Protein AF-A0A2V5P5F1-F1 (afdb_monomer)

Foldseek 3Di:
DQPPDDVVVPDDHCPDQVNVQPPPDAAQDWTADPVGIDGRPDDDDDDDDDPDPDPPPPDDPPDD

pLDDT: mean 83.03, std 14.82, range [51.59, 97.88]

Sequence (64 aa):
GAWDGDPDRHIISYQTAIGQALLGHKAGEVVALPNGEFEIVSIEPAPVDKPAPEPVSEAEPASV

Secondary structure (DSSP, 8-state):
-TT--BTTTTB--TTSHHHHHHTT--TT-EEEETTEEEE-----PPPP-PPP------------

Mean predicted aligned error: 9.83 Å

Structure (mmCIF, N/CA/C/O backbone):
data_AF-A0A2V5P5F1-F1
#
_entry.id   AF-A0A2V5P5F1-F1
#
loop_
_atom_site.group_PDB
_atom_site.id
_atom_site.type_symbol
_atom_site.label_atom_id
_atom_site.label_alt_id
_atom_site.label_comp_id
_atom_site.label_asym_id
_atom_site.label_entity_id
_atom_site.label_seq_id
_atom_site.pdbx_PDB_ins_code
_atom_site.Cartn_x
_atom_site.Cartn_y
_atom_site.Cartn_z
_atom_site.occupancy
_atom_site.B_iso_or_equiv
_atom_site.auth_seq_id
_atom_site.auth_comp_id
_atom_site.auth_asym_id
_atom_site.auth_atom_id
_atom_site.pdbx_PDB_model_num
ATOM 1 N N . GLY A 1 1 ? 12.847 -0.490 -1.725 1.00 69.50 1 GLY A N 1
ATOM 2 C CA . GLY A 1 1 ? 13.868 0.575 -1.847 1.00 69.50 1 GLY A CA 1
ATOM 3 C C . GLY A 1 1 ? 13.395 1.663 -2.791 1.00 69.50 1 GLY A C 1
ATOM 4 O O . GLY A 1 1 ? 12.293 1.560 -3.315 1.00 69.50 1 GLY A O 1
ATOM 5 N N . ALA A 1 2 ? 14.170 2.741 -2.950 1.00 74.06 2 ALA A N 1
ATOM 6 C CA . ALA A 1 2 ? 13.742 3.927 -3.711 1.00 74.06 2 ALA A CA 1
ATOM 7 C C . ALA A 1 2 ? 13.522 3.614 -5.203 1.00 74.06 2 ALA A C 1
ATOM 9 O O . ALA A 1 2 ? 12.656 4.215 -5.835 1.00 74.06 2 ALA A O 1
ATOM 10 N N . TRP A 1 3 ? 14.247 2.614 -5.712 1.00 72.62 3 TRP A N 1
ATOM 11 C CA . TRP A 1 3 ? 14.272 2.200 -7.115 1.00 72.62 3 TRP A CA 1
ATOM 12 C C . TRP A 1 3 ? 13.668 0.814 -7.364 1.00 72.62 3 TRP A C 1
ATOM 14 O O . TRP A 1 3 ? 13.638 0.369 -8.502 1.00 72.62 3 TRP A O 1
ATOM 24 N N . ASP A 1 4 ? 13.137 0.154 -6.331 1.00 74.88 4 ASP A N 1
ATOM 25 C CA . ASP A 1 4 ? 12.656 -1.236 -6.428 1.00 74.88 4 ASP A CA 1
ATOM 26 C C . ASP A 1 4 ? 11.215 -1.325 -6.962 1.00 74.88 4 ASP A C 1
ATOM 28 O O . ASP A 1 4 ? 10.482 -2.246 -6.628 1.00 74.88 4 ASP A O 1
ATOM 32 N N . GLY A 1 5 ? 10.755 -0.330 -7.723 1.00 81.38 5 GLY A N 1
ATOM 33 C CA . GLY A 1 5 ? 9.433 -0.386 -8.344 1.00 81.38 5 GLY A CA 1
ATOM 34 C C . GLY A 1 5 ? 9.441 -1.373 -9.508 1.00 81.38 5 GLY A C 1
ATOM 35 O O . GLY A 1 5 ? 10.195 -1.179 -10.456 1.00 81.38 5 GLY A O 1
ATOM 36 N N . ASP A 1 6 ? 8.585 -2.389 -9.455 1.00 87.44 6 ASP A N 1
ATOM 37 C CA . ASP A 1 6 ? 8.464 -3.411 -10.495 1.00 87.44 6 ASP A CA 1
ATOM 38 C C . ASP A 1 6 ? 6.979 -3.793 -10.663 1.00 87.44 6 ASP A C 1
ATOM 40 O O . ASP A 1 6 ? 6.416 -4.472 -9.797 1.00 87.44 6 ASP A O 1
ATOM 44 N N . PRO A 1 7 ? 6.304 -3.336 -11.735 1.00 86.69 7 PRO A N 1
ATOM 45 C CA . PRO A 1 7 ? 4.882 -3.597 -11.938 1.00 86.69 7 PRO A CA 1
ATOM 46 C C . PRO A 1 7 ? 4.584 -5.070 -12.241 1.00 86.69 7 PRO A C 1
ATOM 48 O O . PRO A 1 7 ? 3.524 -5.552 -11.834 1.00 86.69 7 PRO A O 1
ATOM 51 N N . ASP A 1 8 ? 5.508 -5.783 -12.892 1.00 88.31 8 ASP A N 1
ATOM 52 C CA . ASP A 1 8 ? 5.358 -7.199 -13.243 1.00 8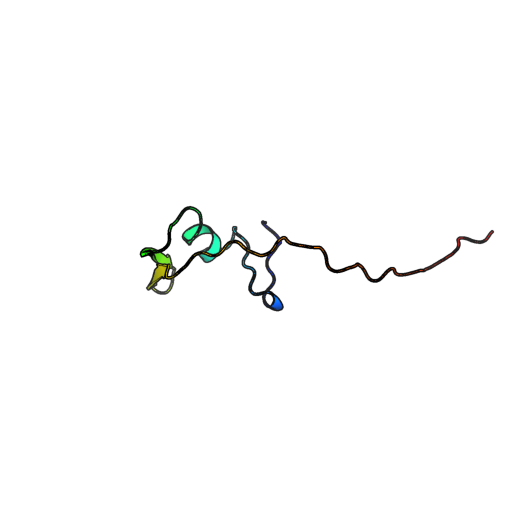8.31 8 ASP A CA 1
ATOM 53 C C . ASP A 1 8 ? 5.431 -8.085 -11.992 1.00 88.31 8 ASP A C 1
ATOM 55 O O . ASP A 1 8 ? 4.776 -9.123 -11.906 1.00 88.31 8 ASP A O 1
ATOM 59 N N . ARG A 1 9 ? 6.188 -7.642 -10.981 1.00 85.31 9 ARG A N 1
ATOM 60 C CA . ARG A 1 9 ? 6.301 -8.295 -9.667 1.00 85.31 9 ARG A CA 1
ATOM 61 C C . ARG A 1 9 ? 5.369 -7.704 -8.604 1.00 85.31 9 ARG A C 1
ATOM 63 O O . ARG A 1 9 ? 5.428 -8.132 -7.452 1.00 85.31 9 ARG A O 1
ATOM 70 N N . HIS A 1 10 ? 4.529 -6.732 -8.967 1.00 88.69 10 HIS A N 1
ATOM 71 C CA . HIS A 1 10 ? 3.648 -5.989 -8.056 1.00 88.69 10 HIS A CA 1
ATOM 72 C C . HIS A 1 10 ? 4.383 -5.307 -6.885 1.00 88.69 10 HIS A C 1
ATOM 74 O O . HIS A 1 10 ? 3.858 -5.213 -5.774 1.00 88.69 10 HIS A O 1
ATOM 80 N N . ILE A 1 11 ? 5.599 -4.811 -7.127 1.00 89.81 11 ILE A N 1
ATOM 81 C CA . ILE A 1 11 ? 6.417 -4.112 -6.134 1.00 89.81 11 IL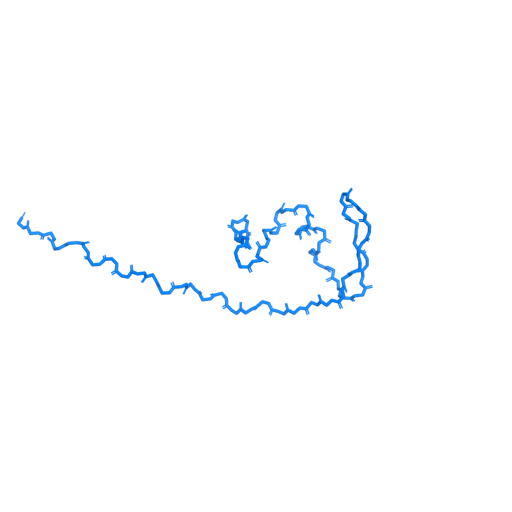E A CA 1
ATOM 82 C C . ILE A 1 11 ? 6.284 -2.606 -6.336 1.00 89.81 11 ILE A C 1
ATOM 84 O O . ILE A 1 11 ? 6.495 -2.070 -7.425 1.00 89.81 11 ILE A O 1
ATOM 88 N N . ILE A 1 12 ? 5.963 -1.904 -5.253 1.00 90.19 12 ILE A N 1
ATOM 89 C CA . ILE A 1 12 ? 5.836 -0.451 -5.238 1.00 90.19 12 ILE A CA 1
ATOM 90 C C . ILE A 1 12 ? 7.007 0.146 -4.451 1.00 90.19 12 ILE A C 1
ATOM 92 O O . ILE A 1 12 ? 7.310 -0.284 -3.338 1.00 90.19 12 ILE A O 1
ATOM 96 N N . SER A 1 13 ? 7.649 1.181 -5.001 1.00 89.94 13 SER A N 1
ATOM 97 C CA . SER A 1 13 ? 8.683 1.928 -4.275 1.00 89.94 13 SER A CA 1
ATOM 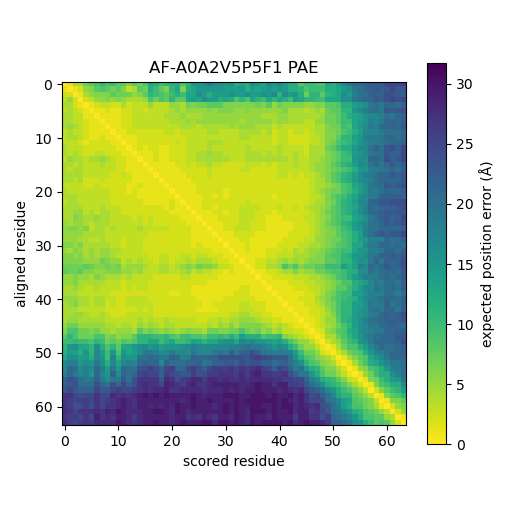98 C C . SER A 1 13 ? 8.089 2.638 -3.057 1.00 89.94 13 SER A C 1
ATOM 100 O O . SER A 1 13 ? 7.029 3.271 -3.133 1.00 89.94 13 SER A O 1
ATOM 102 N N . TYR A 1 14 ? 8.819 2.607 -1.939 1.00 89.75 14 TYR A N 1
ATOM 103 C CA . TYR A 1 14 ? 8.399 3.273 -0.705 1.00 89.75 14 TYR A CA 1
ATOM 104 C C . TYR A 1 14 ? 8.262 4.793 -0.877 1.00 89.75 14 TYR A C 1
ATOM 106 O O . TYR A 1 14 ? 7.565 5.419 -0.091 1.00 89.75 14 TYR A O 1
ATOM 114 N N . GLN A 1 15 ? 8.912 5.393 -1.882 1.00 89.94 15 GLN A N 1
ATOM 115 C CA . GLN A 1 15 ? 8.843 6.835 -2.149 1.00 89.94 15 GLN A CA 1
ATOM 116 C C . GLN A 1 15 ? 7.545 7.270 -2.845 1.00 89.94 15 GLN A C 1
ATOM 118 O O . GLN A 1 15 ? 7.268 8.464 -2.930 1.00 89.94 15 GLN A O 1
ATOM 123 N N . THR A 1 16 ? 6.747 6.330 -3.356 1.00 91.00 16 THR A N 1
ATOM 124 C CA . THR A 1 16 ? 5.442 6.654 -3.952 1.00 91.00 16 THR A CA 1
ATOM 125 C C . THR A 1 16 ? 4.449 7.119 -2.884 1.00 91.00 16 THR A C 1
ATOM 127 O O . THR A 1 16 ? 4.579 6.765 -1.714 1.00 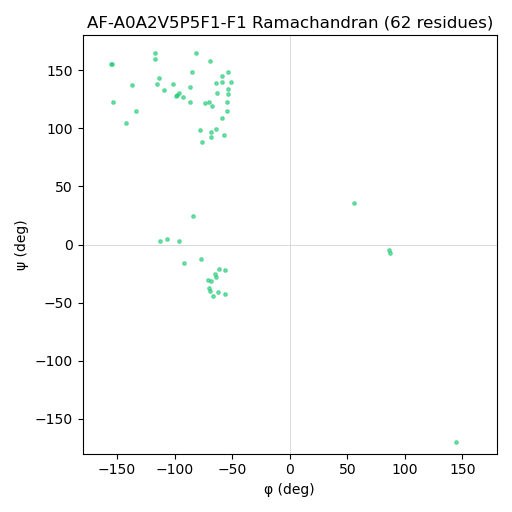91.00 16 THR A O 1
ATOM 130 N N . ALA A 1 17 ? 3.413 7.867 -3.282 1.00 90.94 17 ALA A N 1
ATOM 131 C CA . ALA A 1 17 ? 2.376 8.328 -2.351 1.00 90.94 17 ALA A CA 1
ATOM 132 C C . ALA A 1 17 ? 1.703 7.163 -1.605 1.00 90.94 17 ALA A C 1
ATOM 134 O O . ALA A 1 17 ? 1.525 7.229 -0.393 1.00 90.94 17 ALA A O 1
ATOM 135 N N . ILE A 1 18 ? 1.397 6.071 -2.313 1.00 92.69 18 ILE A N 1
ATOM 136 C CA . ILE A 1 18 ? 0.831 4.864 -1.702 1.00 92.69 18 ILE A CA 1
ATOM 137 C C . ILE A 1 18 ? 1.850 4.143 -0.806 1.00 92.69 18 ILE A C 1
ATOM 139 O O . ILE A 1 18 ? 1.499 3.716 0.288 1.0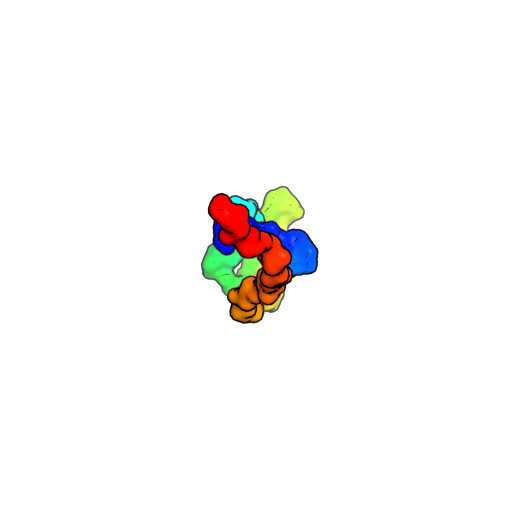0 92.69 18 ILE A O 1
ATOM 143 N N . GLY A 1 19 ? 3.122 4.067 -1.214 1.00 92.69 19 GLY A N 1
ATOM 144 C CA . GLY A 1 19 ? 4.188 3.465 -0.410 1.00 92.69 19 GLY A CA 1
ATOM 145 C C . GLY A 1 19 ? 4.425 4.208 0.906 1.00 92.69 19 GLY A C 1
ATOM 146 O O . GLY A 1 19 ? 4.579 3.574 1.945 1.00 92.69 19 GLY A O 1
ATOM 147 N N . GLN A 1 20 ? 4.395 5.543 0.878 1.00 93.88 20 GLN A N 1
ATOM 148 C CA . GLN A 1 20 ? 4.459 6.376 2.080 1.00 93.88 20 GLN A CA 1
ATOM 149 C C . GLN A 1 20 ? 3.215 6.209 2.957 1.00 93.88 20 GLN A C 1
ATOM 151 O O . GLN A 1 20 ? 3.352 6.060 4.165 1.00 93.88 20 GLN A O 1
ATOM 156 N N . ALA A 1 21 ? 2.019 6.195 2.360 1.00 94.12 21 ALA A N 1
ATOM 157 C CA . ALA A 1 21 ? 0.759 6.070 3.094 1.00 94.12 21 ALA A CA 1
ATOM 158 C C . ALA A 1 21 ? 0.595 4.720 3.810 1.00 94.12 21 ALA A C 1
ATOM 160 O O . ALA A 1 21 ? -0.135 4.641 4.787 1.00 94.12 21 ALA A O 1
ATOM 161 N N . LEU A 1 22 ? 1.259 3.661 3.339 1.00 94.56 22 LEU A N 1
ATOM 162 C CA . LEU A 1 22 ? 1.217 2.333 3.963 1.00 94.56 22 LEU A CA 1
ATOM 163 C C . LEU A 1 22 ? 2.346 2.103 4.983 1.00 94.56 22 LEU A C 1
ATOM 165 O O . LEU A 1 22 ? 2.286 1.158 5.771 1.00 94.56 22 LEU A O 1
ATOM 169 N N . LEU A 1 23 ? 3.397 2.929 4.979 1.00 93.75 23 LEU A N 1
ATOM 170 C CA . LEU A 1 23 ? 4.589 2.691 5.787 1.00 93.75 23 LEU A CA 1
ATOM 171 C C . LEU A 1 23 ? 4.303 2.882 7.285 1.00 93.75 23 LEU A C 1
ATOM 173 O O . LEU A 1 23 ? 3.926 3.961 7.727 1.00 93.75 23 LEU A O 1
ATOM 177 N N . GLY A 1 24 ? 4.554 1.840 8.080 1.00 93.75 24 GLY A N 1
ATOM 178 C CA . GLY A 1 24 ? 4.391 1.871 9.540 1.00 93.75 24 GLY A CA 1
ATOM 179 C C . GLY A 1 24 ? 2.981 1.546 10.044 1.00 93.75 24 GLY A C 1
ATOM 180 O O . GLY A 1 24 ? 2.803 1.407 11.254 1.00 93.75 24 GLY A O 1
ATOM 181 N N . HIS A 1 25 ? 2.016 1.363 9.141 1.00 96.81 25 HIS A N 1
ATOM 182 C CA . HIS A 1 25 ? 0.649 0.970 9.470 1.00 96.81 25 HIS A CA 1
ATOM 183 C C . HIS A 1 25 ? 0.498 -0.541 9.697 1.00 96.81 25 HIS A C 1
ATOM 185 O O . HIS A 1 25 ? 1.374 -1.344 9.357 1.00 96.81 25 HIS A O 1
ATOM 191 N N . LYS A 1 26 ? -0.625 -0.931 10.305 1.00 96.88 26 LYS A N 1
ATOM 192 C CA . LYS A 1 26 ? -0.970 -2.326 10.627 1.00 96.88 26 LYS A CA 1
ATOM 193 C C . LYS A 1 26 ? -2.223 -2.779 9.879 1.00 96.88 26 LYS A C 1
ATOM 195 O O . LYS A 1 26 ? -3.035 -1.964 9.455 1.00 96.88 26 LYS A O 1
ATOM 200 N N . ALA A 1 27 ? -2.399 -4.095 9.755 1.00 97.19 27 ALA A N 1
ATOM 201 C CA . ALA A 1 27 ? -3.655 -4.656 9.265 1.00 97.19 27 ALA A CA 1
ATOM 202 C C . ALA A 1 27 ? -4.833 -4.233 10.170 1.00 97.19 27 ALA A C 1
ATOM 204 O O . ALA A 1 27 ? -4.692 -4.197 11.394 1.00 97.19 27 ALA A O 1
ATOM 205 N N . GLY A 1 28 ? -5.970 -3.910 9.556 1.00 97.44 28 GLY A N 1
ATOM 206 C CA . GLY A 1 28 ? -7.170 -3.345 10.179 1.00 97.44 28 GLY A CA 1
ATOM 207 C C . GLY A 1 28 ? -7.177 -1.815 10.291 1.00 97.44 28 GLY A C 1
ATOM 208 O O . GLY A 1 28 ? -8.194 -1.243 10.677 1.00 97.44 28 GLY A O 1
ATOM 209 N N . GLU A 1 29 ? -6.076 -1.127 9.969 1.00 97.88 29 GLU A N 1
ATOM 210 C CA . GLU A 1 29 ? -6.049 0.339 9.932 1.00 97.88 29 GLU A CA 1
ATOM 211 C C . GLU A 1 29 ? -6.536 0.876 8.581 1.00 97.88 29 GLU A C 1
ATOM 213 O O . GLU A 1 29 ? -6.329 0.262 7.531 1.00 97.88 29 GLU A O 1
ATOM 218 N N . VAL A 1 30 ? -7.169 2.051 8.612 1.00 97.38 30 VAL A N 1
ATOM 219 C CA . VAL A 1 30 ? -7.618 2.774 7.419 1.00 97.38 30 VAL A CA 1
ATOM 220 C C . VAL A 1 30 ? -6.592 3.845 7.060 1.00 97.38 30 VAL A C 1
ATOM 222 O O . VAL A 1 30 ? -6.212 4.656 7.904 1.00 97.3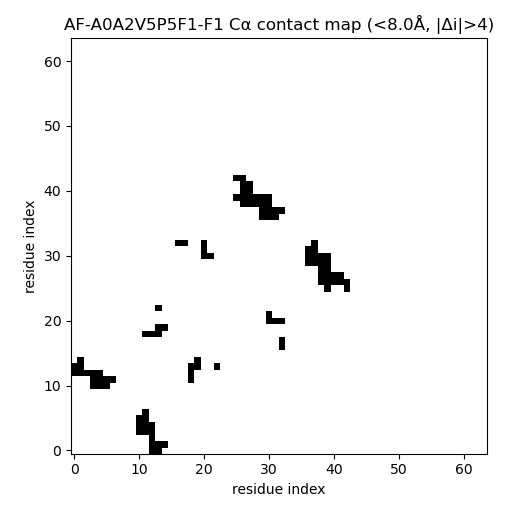8 30 VAL A O 1
ATOM 225 N N . VAL A 1 31 ? -6.167 3.863 5.798 1.00 96.44 31 VAL A N 1
ATOM 226 C CA . VAL A 1 31 ? -5.233 4.844 5.237 1.00 96.44 31 VAL A CA 1
ATOM 227 C C . VAL A 1 31 ? -5.926 5.712 4.191 1.00 96.44 31 VAL A C 1
ATOM 229 O O . VAL A 1 31 ? -6.765 5.241 3.419 1.00 96.44 31 VAL A O 1
ATOM 232 N N . ALA A 1 32 ? -5.562 6.992 4.148 1.00 94.88 32 ALA A N 1
ATOM 233 C CA . ALA A 1 32 ? -6.067 7.932 3.156 1.00 94.88 32 ALA A CA 1
ATOM 234 C C . ALA A 1 32 ? -5.133 7.991 1.941 1.00 94.88 32 ALA A C 1
ATOM 236 O O . ALA A 1 32 ? -3.934 8.248 2.063 1.00 94.88 32 ALA A O 1
ATOM 237 N N . LEU A 1 33 ? -5.702 7.797 0.756 1.00 92.25 33 LEU A N 1
ATOM 238 C CA . LEU A 1 33 ? -5.051 7.956 -0.538 1.00 92.25 33 LEU A CA 1
ATOM 239 C C . LEU A 1 33 ? -5.744 9.079 -1.332 1.00 92.25 33 LEU A C 1
ATOM 241 O O . LEU A 1 33 ? -6.863 9.474 -1.001 1.00 92.25 33 LEU A O 1
ATOM 245 N N . PRO A 1 34 ? -5.127 9.602 -2.410 1.00 90.25 34 PRO A N 1
ATOM 246 C CA . PRO A 1 34 ? -5.706 10.700 -3.194 1.00 90.25 34 PRO A CA 1
ATOM 247 C C . PRO A 1 34 ? -7.116 10.432 -3.742 1.00 90.25 34 PRO A C 1
ATOM 249 O O . PRO A 1 34 ? -7.840 11.365 -4.074 1.00 90.25 34 PRO A O 1
ATOM 252 N N . ASN A 1 35 ? -7.492 9.162 -3.870 1.00 92.38 35 ASN A N 1
ATOM 253 C CA . ASN A 1 35 ? -8.762 8.700 -4.415 1.00 92.38 35 ASN A CA 1
ATOM 254 C C . ASN A 1 35 ? -9.741 8.156 -3.358 1.00 92.38 35 ASN A C 1
ATOM 256 O O . ASN A 1 35 ? -10.798 7.664 -3.748 1.00 92.38 35 ASN A O 1
ATOM 260 N N . GLY A 1 36 ? -9.428 8.234 -2.060 1.00 95.38 36 GLY A N 1
ATOM 261 C CA . GLY A 1 36 ? -10.334 7.809 -0.989 1.00 95.38 36 GLY A CA 1
ATOM 262 C C . GLY A 1 36 ? -9.637 7.169 0.209 1.00 95.38 36 GLY A C 1
ATOM 263 O O . GLY A 1 36 ? -8.414 7.191 0.324 1.00 95.38 36 GLY A O 1
ATOM 264 N N . GLU A 1 37 ? -10.436 6.592 1.100 1.00 96.56 37 GLU A N 1
ATOM 265 C CA . GLU A 1 37 ? -9.974 5.865 2.284 1.00 96.56 37 GLU A CA 1
ATOM 266 C C . GLU A 1 37 ? -10.047 4.353 2.051 1.00 96.56 37 GLU A C 1
ATOM 268 O O . GLU A 1 37 ? -11.017 3.851 1.480 1.00 96.56 37 GLU A O 1
ATOM 273 N N . PHE A 1 38 ? -9.016 3.630 2.491 1.00 96.75 38 PHE A N 1
ATOM 274 C CA . PHE A 1 38 ? -8.871 2.194 2.263 1.00 96.75 38 PHE A CA 1
ATOM 275 C C . PHE A 1 38 ? -8.399 1.485 3.530 1.00 96.75 38 PHE A C 1
ATOM 277 O O . PHE A 1 38 ? -7.488 1.959 4.201 1.00 96.75 38 PHE A O 1
ATOM 284 N N . GLU A 1 39 ? -8.985 0.329 3.837 1.00 97.69 39 GLU A N 1
ATOM 285 C CA . GLU A 1 39 ? -8.558 -0.520 4.952 1.00 97.69 39 GLU A CA 1
ATOM 286 C C . GLU A 1 39 ? -7.440 -1.479 4.521 1.00 97.69 39 GLU A C 1
ATOM 288 O O . GLU A 1 39 ? -7.518 -2.127 3.472 1.00 97.69 39 GLU A O 1
ATOM 293 N N . ILE A 1 40 ? -6.405 -1.608 5.351 1.00 97.38 40 ILE A N 1
ATOM 294 C CA . ILE A 1 40 ? -5.350 -2.603 5.167 1.00 97.38 40 ILE A CA 1
ATOM 295 C C . ILE A 1 40 ? -5.872 -3.961 5.635 1.00 97.38 40 ILE A C 1
ATOM 297 O O . ILE A 1 40 ? -5.841 -4.278 6.818 1.00 97.38 40 ILE A O 1
ATOM 301 N N . VAL A 1 41 ? -6.322 -4.797 4.704 1.00 97.88 41 VAL A N 1
ATOM 302 C CA . VAL A 1 41 ? -6.913 -6.103 5.044 1.00 97.88 41 VAL A CA 1
ATOM 303 C C . VAL A 1 41 ? -5.873 -7.102 5.576 1.00 97.88 41 VAL A C 1
ATOM 305 O O . VAL A 1 41 ? -6.172 -7.877 6.481 1.00 97.88 41 VAL A O 1
ATOM 308 N N . SER A 1 42 ? -4.652 -7.108 5.030 1.00 97.12 42 SER A N 1
ATOM 309 C CA . SER A 1 42 ? -3.580 -8.018 5.459 1.00 97.12 42 SER A CA 1
ATOM 310 C C . SER A 1 42 ? -2.188 -7.457 5.154 1.00 97.12 42 SER A C 1
ATOM 312 O O . SER A 1 42 ? -2.029 -6.645 4.242 1.00 97.12 42 SER A O 1
ATOM 314 N N . ILE A 1 43 ? -1.183 -7.911 5.909 1.00 95.94 43 ILE A N 1
ATOM 315 C CA . ILE A 1 43 ? 0.239 -7.621 5.695 1.00 95.94 43 ILE A CA 1
ATOM 316 C C . ILE A 1 43 ? 1.012 -8.935 5.801 1.00 95.94 43 ILE A C 1
ATOM 318 O O . ILE A 1 43 ? 1.099 -9.521 6.877 1.00 95.94 43 ILE A O 1
ATOM 322 N N . GLU A 1 44 ? 1.619 -9.354 4.694 1.00 94.75 44 GLU A N 1
ATOM 323 C CA . GLU A 1 44 ? 2.462 -10.547 4.619 1.00 94.75 44 GLU A CA 1
ATOM 324 C C . GLU A 1 44 ? 3.907 -10.134 4.303 1.00 94.75 44 GLU A C 1
ATOM 326 O O . GLU A 1 44 ? 4.120 -9.244 3.469 1.00 94.75 44 GLU A O 1
ATOM 331 N N . PRO A 1 45 ? 4.923 -10.741 4.945 1.00 91.12 45 PRO A N 1
ATOM 332 C CA . PRO A 1 45 ? 6.310 -10.454 4.618 1.00 91.12 45 PRO A CA 1
ATOM 333 C C . PRO A 1 45 ? 6.599 -10.868 3.175 1.00 91.12 45 PRO A C 1
ATOM 335 O O . PRO A 1 45 ? 6.315 -11.996 2.765 1.00 91.12 45 PRO A O 1
ATOM 338 N N . ALA A 1 46 ? 7.198 -9.957 2.408 1.00 84.69 46 ALA A N 1
ATOM 339 C CA . ALA A 1 46 ? 7.630 -10.271 1.058 1.00 84.69 46 ALA A CA 1
ATOM 340 C C . ALA A 1 46 ? 8.642 -11.437 1.079 1.00 84.69 46 ALA A C 1
ATOM 342 O O . ALA A 1 46 ? 9.457 -11.530 2.007 1.00 84.69 46 ALA A O 1
ATOM 343 N N . PRO A 1 47 ? 8.627 -12.319 0.063 1.00 83.88 47 PRO A N 1
ATOM 344 C CA . PRO A 1 47 ? 9.666 -13.324 -0.108 1.00 83.88 47 PRO A CA 1
ATOM 345 C C . PRO A 1 47 ? 11.049 -12.667 -0.132 1.00 83.88 47 PRO A C 1
ATOM 347 O O . PRO A 1 47 ? 11.195 -11.546 -0.618 1.00 83.88 47 PRO A O 1
ATOM 350 N N . VAL A 1 48 ? 12.069 -13.376 0.362 1.00 80.69 48 VAL A N 1
ATOM 351 C CA . VAL A 1 48 ? 13.457 -12.902 0.274 1.00 80.69 48 VAL A CA 1
ATOM 352 C C . VAL A 1 48 ? 13.771 -12.592 -1.184 1.00 80.69 48 VAL A C 1
ATOM 354 O O . VAL A 1 48 ? 13.657 -13.474 -2.040 1.00 80.69 48 VAL A O 1
ATOM 357 N N . ASP A 1 49 ? 14.166 -11.348 -1.444 1.00 70.31 49 ASP A N 1
ATOM 358 C CA . ASP A 1 49 ? 14.527 -10.898 -2.778 1.00 70.31 49 ASP A CA 1
ATOM 359 C C . ASP A 1 49 ? 15.826 -11.602 -3.184 1.00 70.31 49 ASP A C 1
ATOM 361 O O . ASP A 1 49 ? 16.925 -11.251 -2.750 1.00 70.31 49 ASP A O 1
ATOM 365 N N . LYS A 1 50 ? 15.692 -12.696 -3.937 1.00 65.56 50 LYS A N 1
ATOM 366 C CA . LYS A 1 50 ? 16.823 -13.321 -4.610 1.00 65.5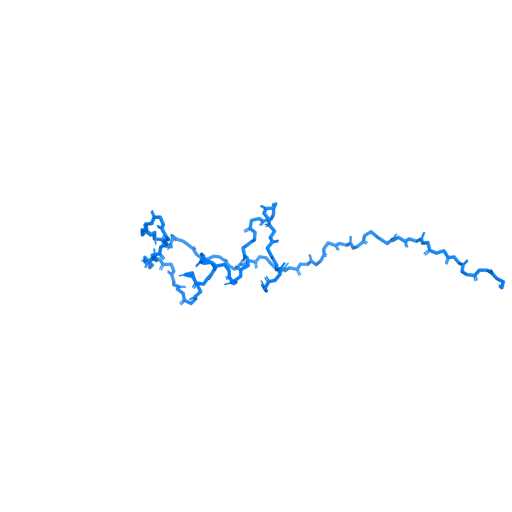6 50 LYS A CA 1
ATOM 367 C C . LYS A 1 50 ? 16.969 -12.615 -5.949 1.00 65.56 50 LYS A C 1
ATOM 369 O O . LYS A 1 50 ? 16.008 -12.658 -6.722 1.00 65.56 50 LYS A O 1
ATOM 374 N N . PRO A 1 51 ? 18.133 -12.018 -6.255 1.00 62.62 51 PRO A N 1
ATOM 375 C CA . PRO A 1 51 ? 18.386 -11.587 -7.617 1.00 62.62 51 PRO A CA 1
ATOM 376 C C . PRO A 1 51 ? 18.159 -12.792 -8.533 1.00 62.62 51 PRO A C 1
ATOM 378 O O . PRO A 1 51 ? 18.575 -13.914 -8.212 1.00 62.62 51 PRO A O 1
ATOM 381 N N . ALA A 1 52 ? 17.434 -12.578 -9.633 1.00 61.53 52 ALA A N 1
ATOM 382 C CA . ALA A 1 52 ? 17.359 -13.578 -10.687 1.00 61.53 52 ALA A CA 1
ATOM 383 C C . ALA A 1 52 ? 18.801 -13.974 -11.047 1.00 61.53 52 ALA A C 1
ATOM 385 O O . ALA A 1 52 ? 19.664 -13.092 -11.043 1.00 61.53 52 ALA A O 1
ATOM 386 N N . PRO A 1 53 ? 19.097 -15.263 -11.301 1.00 61.09 53 PRO A N 1
ATOM 387 C CA . PRO A 1 53 ? 20.421 -15.632 -11.769 1.00 61.09 53 PRO A CA 1
ATOM 388 C C . PRO A 1 53 ? 20.698 -14.794 -13.013 1.00 61.09 53 PRO A C 1
ATOM 390 O O . PRO A 1 53 ? 19.967 -14.884 -14.002 1.00 61.09 53 PRO A O 1
ATOM 393 N N . GLU A 1 54 ? 21.692 -13.916 -12.913 1.00 56.31 54 GLU A N 1
ATOM 394 C CA . GLU A 1 54 ? 22.138 -13.111 -14.036 1.00 56.31 54 GLU A CA 1
ATOM 395 C C . GLU A 1 54 ? 22.445 -14.096 -15.172 1.00 56.31 54 GLU A C 1
ATOM 397 O O . GLU A 1 54 ? 23.124 -15.102 -14.921 1.00 56.31 54 GLU A O 1
ATOM 402 N N . PRO A 1 55 ? 21.927 -13.898 -16.399 1.00 59.91 55 PRO A N 1
ATOM 403 C CA . PRO A 1 55 ? 22.426 -14.668 -17.519 1.00 59.91 55 PRO A CA 1
ATOM 404 C C . PRO A 1 55 ? 23.916 -14.355 -17.597 1.00 59.91 55 PRO A C 1
ATOM 406 O O . PRO A 1 55 ? 24.303 -13.228 -17.903 1.00 59.91 55 PRO A O 1
ATOM 409 N N . VAL A 1 56 ? 24.743 -15.335 -17.236 1.00 58.19 56 VAL A N 1
ATOM 410 C CA . VAL A 1 56 ? 26.192 -15.282 -17.400 1.00 58.19 56 VAL A CA 1
ATOM 411 C C . VAL A 1 56 ? 26.461 -15.044 -18.884 1.00 58.19 56 VAL A C 1
ATOM 413 O O . VAL A 1 56 ? 26.424 -15.959 -19.702 1.00 58.19 56 VAL A O 1
ATOM 416 N N . SER A 1 57 ? 26.627 -13.777 -19.257 1.00 58.50 57 SER A N 1
ATOM 417 C CA . SER A 1 57 ? 27.031 -13.387 -20.599 1.00 58.50 57 SER A CA 1
ATOM 418 C C . SER A 1 57 ? 28.522 -13.662 -20.700 1.00 58.50 57 SER A C 1
ATOM 420 O O . SER A 1 57 ? 29.353 -12.816 -20.383 1.00 58.50 57 SER A O 1
ATOM 422 N N . GLU A 1 58 ? 28.851 -14.885 -21.095 1.00 62.31 58 GLU A N 1
ATOM 423 C CA . GLU A 1 58 ? 30.199 -15.288 -21.463 1.00 62.31 58 GLU A CA 1
ATOM 424 C C . GLU A 1 58 ? 30.5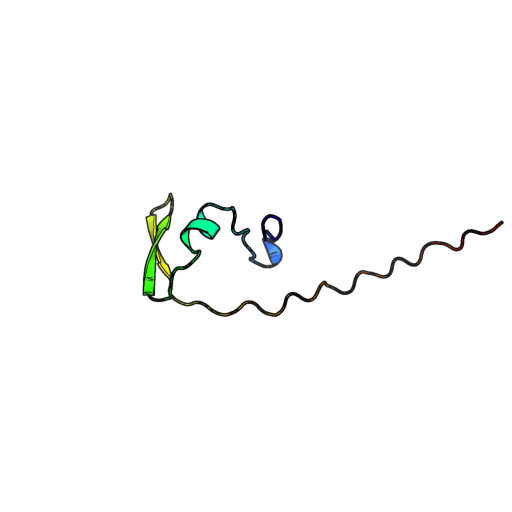89 -14.584 -22.777 1.00 62.31 58 GLU A C 1
ATOM 426 O O . GLU A 1 58 ? 30.262 -15.037 -23.870 1.00 62.31 58 GLU A O 1
ATOM 431 N N . ALA A 1 59 ? 31.231 -13.421 -22.664 1.00 54.97 59 ALA A N 1
ATOM 432 C CA . ALA A 1 59 ? 31.886 -12.685 -23.749 1.00 54.97 59 ALA A CA 1
ATOM 433 C C . ALA A 1 59 ? 33.007 -11.842 -23.113 1.00 54.97 59 ALA A C 1
ATOM 435 O O . ALA A 1 59 ? 32.730 -11.078 -22.195 1.00 54.97 59 ALA A O 1
ATOM 436 N N . GLU A 1 60 ? 34.294 -11.909 -23.450 1.00 58.41 60 GLU A N 1
ATOM 437 C CA . GLU A 1 60 ? 35.100 -12.600 -24.464 1.00 58.41 60 GLU A CA 1
ATOM 438 C C . GLU A 1 60 ? 36.528 -12.741 -23.875 1.00 58.41 60 GLU A C 1
ATOM 440 O O . GLU A 1 60 ? 36.917 -11.930 -23.026 1.00 58.41 60 GLU A O 1
ATOM 445 N N . PRO A 1 61 ? 37.353 -13.717 -24.303 1.00 56.66 61 PRO A N 1
ATOM 446 C CA . PRO A 1 61 ? 38.767 -13.738 -23.943 1.00 56.66 61 PRO A CA 1
ATOM 447 C C . PRO A 1 61 ? 39.480 -12.563 -24.625 1.00 56.66 61 PRO A C 1
ATOM 449 O O . PRO A 1 61 ? 39.541 -12.489 -25.852 1.00 56.66 61 PRO A O 1
ATOM 452 N N . ALA A 1 62 ? 40.058 -11.656 -23.836 1.00 57.78 62 ALA A N 1
ATOM 453 C CA . ALA A 1 62 ? 41.021 -10.692 -24.353 1.00 57.78 62 ALA A CA 1
ATOM 454 C C . ALA A 1 62 ? 42.252 -11.463 -24.863 1.00 57.78 62 ALA A C 1
ATOM 456 O O . ALA A 1 62 ? 43.088 -11.923 -24.083 1.00 57.78 62 ALA A O 1
ATOM 457 N N . SER A 1 63 ? 42.312 -11.660 -26.179 1.00 62.59 63 SER A N 1
ATOM 458 C CA . SER A 1 63 ? 43.449 -12.235 -26.889 1.00 62.59 63 SER A CA 1
ATOM 459 C C . SER A 1 63 ? 44.347 -11.124 -27.445 1.00 62.59 63 SER A C 1
ATOM 461 O O . SER A 1 63 ? 43.864 -10.278 -28.195 1.00 62.59 63 SER A O 1
ATOM 463 N N . VAL A 1 64 ? 45.649 -11.275 -27.150 1.00 51.59 64 VAL A N 1
ATOM 464 C CA . VAL A 1 64 ? 46.868 -10.632 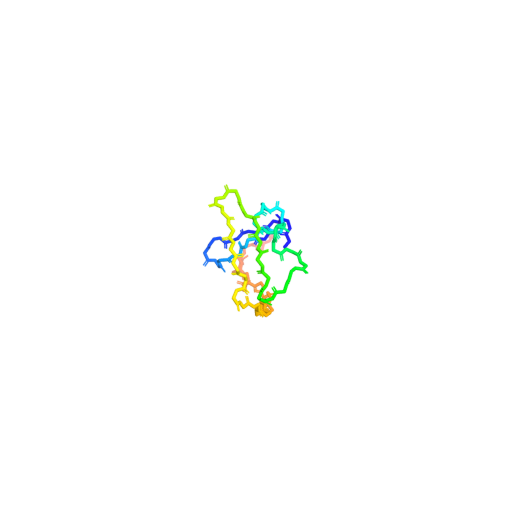-27.706 1.00 51.59 64 VAL A CA 1
ATOM 465 C C . VAL A 1 64 ? 47.238 -9.248 -27.177 1.00 51.59 64 VAL A C 1
ATOM 467 O O . VAL A 1 64 ? 46.567 -8.251 -27.509 1.00 51.59 64 VAL A O 1
#

Solvent-accessible surface area (backbone atoms only — not comparable to full-atom values): 4444 Å² total; per-residue (Å²): 90,82,78,53,54,33,78,94,77,73,36,71,18,47,76,38,74,68,34,50,55,53,62,92,66,56,63,77,41,73,37,75,53,101,89,48,76,46,69,33,84,70,82,77,84,75,76,83,86,68,78,72,82,71,81,82,74,87,77,77,83,91,77,135

Radius of gyration: 18.92 Å; Cα contacts (8 Å, |Δi|>4): 51; chains: 1; bounding box: 57×26×38 Å